Protein AF-A0A497PD87-F1 (afdb_monomer)

Secondary structure (DSSP, 8-state):
-TTS-HHHHHHHHHHHHHHHHHHT-TTS-HHHHHHHHHHHHHHHHHHHH---HHHHHHHHHHHHHHHHHHIIIIIHHHHHHHHHHH--S-TTPPPGGG-SGGGG-

Foldseek 3Di:
DVPQDPVNCVVVVVCVVVLVCQLPDPPDDNVVSVVVSLVVVLVVVCVVPPDDPVSVVVSVVVVVVVVVCCCVPPVVVVVVVVCVVPNDPDPDPDPPVCPDPVNVD

pLDDT: mean 90.08, std 13.7, range [47.94, 98.56]

Sequence (105 aa):
MPYLVADERVDIESIIPDLSAAILTPGTTLPGNLNFAVSSLVNEIVEDRGESYALYNTILGALECSKLEIYRRMVAPYEDEKQKQNGDVFKSALPPSQTTLKDFN

Structure (mmCIF, N/CA/C/O backbone):
data_AF-A0A497PD87-F1
#
_entry.id   AF-A0A497PD87-F1
#
loop_
_atom_site.group_PDB
_atom_site.id
_atom_site.type_symbol
_atom_site.label_atom_id
_atom_site.label_alt_id
_atom_site.label_comp_id
_atom_site.label_asym_id
_atom_site.label_entity_id
_atom_site.label_seq_id
_atom_site.pdbx_PDB_ins_code
_atom_site.Cartn_x
_atom_site.Cartn_y
_atom_site.Cartn_z
_atom_site.occupancy
_atom_site.B_iso_or_equiv
_atom_site.auth_seq_id
_atom_site.auth_comp_id
_atom_site.auth_asym_id
_atom_site.auth_atom_id
_atom_site.pdbx_PDB_model_num
ATOM 1 N N . MET A 1 1 ? -7.579 -0.568 -7.726 1.00 82.62 1 MET A N 1
ATOM 2 C CA . MET A 1 1 ? -7.984 0.843 -7.945 1.00 82.62 1 MET A CA 1
ATOM 3 C C . MET A 1 1 ? -9.140 0.883 -8.935 1.00 82.62 1 MET A C 1
ATOM 5 O O . MET A 1 1 ? -9.104 0.096 -9.871 1.00 82.62 1 MET A O 1
ATOM 9 N N . PRO A 1 2 ? -10.163 1.737 -8.752 1.00 82.88 2 PRO A N 1
ATOM 10 C CA . PRO A 1 2 ? -11.402 1.680 -9.544 1.00 82.88 2 PRO A CA 1
ATOM 11 C C . PRO A 1 2 ? -11.223 1.990 -11.038 1.00 82.88 2 PRO A C 1
ATOM 13 O O . PRO A 1 2 ? -12.095 1.653 -11.825 1.00 82.88 2 PRO A O 1
ATOM 16 N N . TYR A 1 3 ? -10.117 2.631 -11.419 1.00 86.62 3 TYR A N 1
ATOM 17 C CA . TYR A 1 3 ? -9.815 3.012 -12.799 1.00 86.62 3 TYR A CA 1
ATOM 18 C C . TYR A 1 3 ? -9.032 1.952 -13.591 1.00 86.62 3 TYR A C 1
ATOM 20 O O . TYR A 1 3 ? -8.862 2.124 -14.789 1.00 86.62 3 TYR A O 1
ATOM 28 N N . LEU A 1 4 ? -8.538 0.891 -12.943 1.00 89.81 4 LEU A N 1
ATOM 29 C CA . LEU A 1 4 ? -7.788 -0.184 -13.602 1.00 89.81 4 LEU A CA 1
ATOM 30 C C . LEU A 1 4 ? -8.786 -1.202 -14.175 1.00 89.81 4 LEU A C 1
ATOM 32 O O . LEU A 1 4 ? -9.599 -1.743 -13.408 1.00 89.81 4 LEU A O 1
ATOM 36 N N . VAL A 1 5 ? -8.767 -1.447 -15.490 1.00 93.06 5 VAL A N 1
ATOM 37 C CA . VAL A 1 5 ? -9.740 -2.367 -16.113 1.00 93.06 5 VAL A CA 1
ATOM 38 C C . VAL A 1 5 ? -9.443 -3.822 -15.735 1.00 93.06 5 VAL A C 1
ATOM 40 O O . VAL A 1 5 ? -8.370 -4.132 -15.226 1.00 93.06 5 VAL A O 1
ATOM 43 N N . ALA A 1 6 ? -10.417 -4.722 -15.910 1.00 88.88 6 ALA A N 1
ATOM 44 C CA . ALA A 1 6 ? -10.304 -6.110 -15.444 1.00 88.88 6 ALA A CA 1
ATOM 45 C C . ALA A 1 6 ? -9.097 -6.846 -16.054 1.00 88.88 6 ALA A C 1
ATOM 47 O O . ALA A 1 6 ? -8.333 -7.479 -15.330 1.00 88.88 6 ALA A O 1
ATOM 48 N N . ASP A 1 7 ? -8.877 -6.683 -17.357 1.00 92.88 7 ASP A N 1
ATOM 49 C CA . ASP A 1 7 ? -7.785 -7.351 -18.071 1.00 92.88 7 ASP A CA 1
ATOM 50 C C . ASP A 1 7 ? -6.399 -6.864 -17.615 1.00 92.88 7 ASP A C 1
ATOM 52 O O . A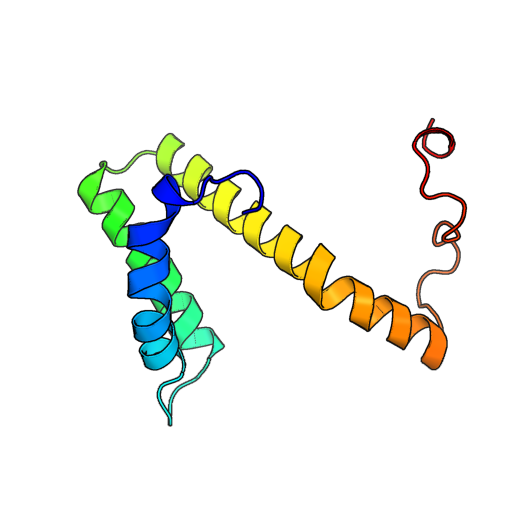SP A 1 7 ? -5.443 -7.627 -17.620 1.00 92.88 7 ASP A O 1
ATOM 56 N N . GLU A 1 8 ? -6.283 -5.618 -17.147 1.00 90.81 8 GLU A N 1
ATOM 57 C CA . GLU A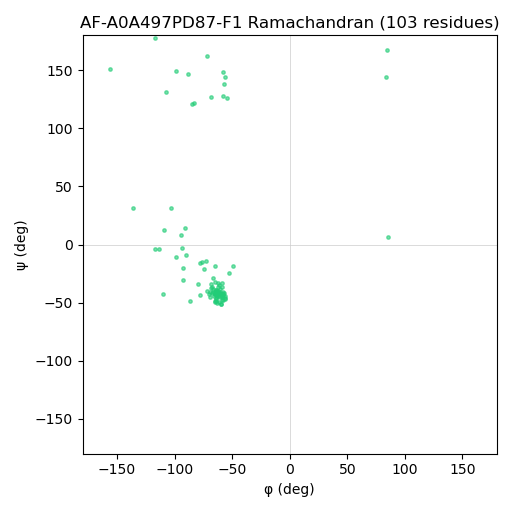 1 8 ? -5.017 -5.050 -16.655 1.00 90.81 8 GLU A CA 1
ATOM 58 C C . GLU A 1 8 ? -4.629 -5.557 -15.261 1.00 90.81 8 GLU A C 1
ATOM 60 O O . GLU A 1 8 ? -3.496 -5.357 -14.822 1.00 90.81 8 GLU A O 1
ATOM 65 N N . ARG A 1 9 ? -5.567 -6.174 -14.535 1.00 93.06 9 ARG A N 1
ATOM 66 C CA . ARG A 1 9 ? -5.343 -6.634 -13.159 1.00 93.06 9 ARG A CA 1
ATOM 67 C C . ARG A 1 9 ? -5.447 -8.138 -12.979 1.00 93.06 9 ARG A C 1
ATOM 69 O O . ARG A 1 9 ? -5.162 -8.588 -11.880 1.00 93.06 9 ARG A O 1
ATOM 76 N N . VAL A 1 10 ? -5.801 -8.898 -14.016 1.00 94.81 10 VAL A N 1
ATOM 77 C CA . VAL A 1 10 ? -6.020 -10.352 -13.929 1.00 94.81 10 VAL A CA 1
ATOM 78 C C . VAL A 1 10 ? -4.807 -11.099 -13.370 1.00 94.81 10 VAL A C 1
ATOM 80 O O . VAL A 1 10 ? -4.945 -11.883 -12.432 1.00 94.81 10 VAL A O 1
ATOM 83 N N . ASP A 1 11 ? -3.610 -10.789 -13.870 1.00 94.00 11 ASP A N 1
ATOM 84 C CA . ASP A 1 11 ? -2.380 -11.449 -13.429 1.00 94.00 11 ASP A CA 1
ATOM 85 C C . ASP A 1 11 ? -2.058 -11.089 -11.975 1.00 94.00 11 ASP A C 1
ATOM 87 O O . ASP A 1 11 ? -1.741 -11.961 -11.166 1.00 94.00 11 ASP A O 1
ATOM 91 N N . ILE A 1 12 ? -2.230 -9.815 -11.607 1.00 94.31 12 ILE A N 1
ATOM 92 C CA . ILE A 1 12 ? -2.031 -9.340 -10.233 1.00 94.31 12 ILE A CA 1
ATOM 93 C C . ILE A 1 12 ? -3.055 -9.995 -9.298 1.00 94.31 12 ILE A C 1
ATOM 95 O O . ILE A 1 12 ? -2.687 -10.535 -8.262 1.00 94.31 12 ILE A O 1
ATOM 99 N N . GLU A 1 13 ? -4.339 -9.993 -9.652 1.00 95.31 13 GLU A N 1
ATOM 100 C CA . GLU A 1 13 ? -5.410 -10.592 -8.848 1.00 95.31 13 GLU A CA 1
ATOM 101 C C . GLU A 1 13 ? -5.180 -12.085 -8.606 1.00 95.31 13 GLU A C 1
ATOM 103 O O . GLU A 1 13 ? -5.502 -12.573 -7.522 1.00 95.31 13 GLU A O 1
ATOM 108 N N . SER A 1 14 ? -4.575 -12.790 -9.566 1.00 96.94 14 SER A N 1
ATOM 109 C CA . SER A 1 14 ? -4.279 -14.215 -9.431 1.00 96.94 14 SER A CA 1
ATOM 110 C C . SER A 1 14 ? -3.257 -14.527 -8.328 1.00 96.94 14 SER A C 1
ATOM 112 O O . SER A 1 14 ? -3.388 -15.553 -7.665 1.00 96.94 14 SER A O 1
ATOM 114 N N . ILE A 1 15 ? -2.292 -13.632 -8.073 1.00 96.62 15 ILE A N 1
ATOM 115 C CA . ILE A 1 15 ? -1.209 -13.848 -7.093 1.00 96.62 15 ILE A CA 1
ATOM 116 C C . ILE A 1 15 ? -1.532 -13.315 -5.689 1.00 96.62 15 ILE A C 1
ATOM 118 O O . ILE A 1 15 ? -0.911 -13.726 -4.706 1.00 96.62 15 ILE A O 1
ATOM 122 N N . ILE A 1 16 ? -2.492 -12.388 -5.565 1.00 97.31 16 ILE A N 1
ATOM 123 C CA . ILE A 1 16 ? -2.830 -11.749 -4.282 1.00 97.31 16 ILE A CA 1
ATOM 124 C C . ILE A 1 16 ? -3.230 -12.757 -3.188 1.00 97.31 16 ILE A C 1
ATOM 126 O O . ILE A 1 16 ? -2.779 -12.566 -2.054 1.00 97.31 16 ILE A O 1
ATOM 130 N N . PRO A 1 17 ? -4.030 -13.812 -3.453 1.00 97.94 17 PRO A N 1
ATOM 131 C CA . PRO A 1 17 ? -4.386 -14.790 -2.425 1.00 97.94 17 PRO A CA 1
ATOM 132 C C . PRO A 1 17 ? -3.167 -15.483 -1.806 1.00 97.94 17 PRO A C 1
ATOM 134 O O . PRO A 1 17 ? -3.078 -15.582 -0.581 1.00 97.94 17 PRO A O 1
ATOM 137 N N . ASP A 1 18 ? -2.202 -15.883 -2.634 1.00 97.75 18 ASP A N 1
ATOM 138 C CA . ASP A 1 18 ? -0.994 -16.580 -2.184 1.00 97.75 18 ASP A CA 1
ATOM 139 C C . ASP A 1 18 ? -0.074 -15.644 -1.391 1.00 97.75 18 ASP A C 1
ATOM 141 O O . ASP A 1 18 ? 0.408 -15.997 -0.310 1.00 97.75 18 ASP A O 1
ATOM 145 N N . LEU A 1 19 ? 0.103 -14.405 -1.868 1.00 97.44 19 LEU A N 1
ATOM 146 C CA . LEU A 1 19 ? 0.858 -13.383 -1.142 1.00 97.44 19 LEU A CA 1
ATOM 147 C C . LEU A 1 19 ? 0.206 -13.058 0.212 1.00 97.44 19 LEU A C 1
ATOM 149 O O . LEU A 1 19 ? 0.895 -12.932 1.225 1.00 97.44 19 LEU A O 1
ATOM 153 N N . SER A 1 20 ? -1.125 -12.951 0.252 1.00 97.56 20 SER A N 1
ATOM 154 C CA . SER A 1 20 ? -1.868 -12.698 1.488 1.00 97.56 20 SER A CA 1
ATOM 155 C C . SER A 1 20 ? -1.705 -13.842 2.488 1.00 97.56 20 SER A C 1
ATOM 157 O O . SER A 1 20 ? -1.458 -13.579 3.667 1.00 97.56 20 SER A O 1
ATOM 159 N N . ALA A 1 21 ? -1.770 -15.094 2.029 1.00 97.25 21 ALA A N 1
ATOM 160 C CA . ALA A 1 21 ? -1.530 -16.260 2.872 1.00 97.25 21 ALA A CA 1
ATOM 161 C C . ALA A 1 21 ? -0.115 -16.242 3.475 1.00 97.25 21 ALA A C 1
ATOM 163 O O . ALA A 1 21 ? 0.038 -16.468 4.677 1.00 97.25 21 ALA A O 1
ATOM 164 N N . ALA A 1 22 ? 0.904 -15.889 2.682 1.00 96.62 22 ALA A N 1
ATOM 165 C CA . ALA A 1 22 ? 2.278 -15.754 3.165 1.00 96.62 22 ALA A CA 1
ATOM 166 C C . ALA A 1 22 ? 2.420 -14.637 4.218 1.00 96.62 22 ALA A C 1
ATOM 168 O O . ALA A 1 22 ? 3.019 -14.855 5.275 1.00 96.62 22 ALA A O 1
ATOM 169 N N . ILE A 1 23 ? 1.814 -13.467 3.981 1.00 97.75 23 ILE A N 1
ATOM 170 C CA . ILE A 1 23 ? 1.822 -12.339 4.930 1.00 97.75 23 ILE A CA 1
ATOM 171 C C . ILE A 1 23 ? 1.146 -12.715 6.257 1.00 97.75 23 ILE A C 1
ATOM 173 O O . ILE A 1 23 ? 1.589 -12.268 7.315 1.00 97.75 23 ILE A O 1
ATOM 177 N N . LEU A 1 24 ? 0.101 -13.543 6.218 1.00 97.25 24 LEU A N 1
ATOM 178 C CA . LEU A 1 24 ? -0.693 -13.950 7.382 1.00 97.25 24 LEU A CA 1
ATOM 179 C C . LEU A 1 24 ? -0.187 -15.234 8.064 1.00 97.25 24 LEU A C 1
ATOM 181 O O . LEU A 1 24 ? -0.896 -15.806 8.895 1.00 97.25 24 LEU A O 1
ATOM 185 N N . THR A 1 25 ? 1.032 -15.683 7.747 1.00 94.75 25 THR A N 1
ATOM 186 C CA . THR A 1 25 ? 1.617 -16.906 8.318 1.00 94.75 25 THR A CA 1
ATOM 187 C C . THR A 1 25 ? 1.605 -16.876 9.859 1.00 94.75 25 THR A C 1
ATOM 189 O O . THR A 1 25 ? 2.147 -15.939 10.458 1.00 94.75 25 THR A O 1
ATOM 192 N N . PRO A 1 26 ? 1.040 -17.893 10.541 1.00 94.31 26 PRO A N 1
ATOM 193 C CA . PRO A 1 26 ? 1.012 -17.950 12.002 1.00 94.31 26 PRO A CA 1
ATOM 194 C C . PRO A 1 26 ? 2.406 -17.870 12.639 1.00 94.31 26 PRO A C 1
ATOM 196 O O . PRO A 1 26 ? 3.371 -18.427 12.124 1.00 94.31 26 PRO A O 1
ATOM 199 N N . GLY A 1 27 ? 2.509 -17.202 13.793 1.00 92.69 27 GLY A N 1
ATOM 200 C CA . GLY A 1 27 ? 3.781 -17.035 14.513 1.00 92.69 27 GLY A CA 1
ATOM 201 C C . GLY A 1 27 ? 4.634 -15.850 14.047 1.00 92.69 27 GLY A C 1
ATOM 202 O O . GLY A 1 27 ? 5.752 -15.680 14.525 1.00 92.69 27 GLY A O 1
ATOM 203 N N . THR A 1 28 ? 4.106 -15.011 13.156 1.00 92.62 28 THR A N 1
ATOM 204 C CA . THR A 1 28 ? 4.755 -13.784 12.670 1.00 92.62 28 THR A CA 1
ATOM 205 C C . THR A 1 28 ? 3.953 -12.534 13.056 1.00 92.62 28 THR A C 1
ATOM 207 O O . THR A 1 28 ? 2.887 -12.634 13.669 1.00 92.62 28 THR A O 1
ATOM 210 N N . THR A 1 29 ? 4.457 -11.339 12.721 1.00 95.06 29 THR A N 1
ATOM 211 C CA . THR A 1 29 ? 3.721 -10.083 12.938 1.00 95.06 29 THR A CA 1
ATOM 212 C C . THR A 1 29 ? 3.229 -9.511 11.615 1.00 95.06 29 THR A C 1
ATOM 214 O O . THR A 1 29 ? 4.004 -9.346 10.673 1.00 95.06 29 THR A O 1
ATOM 217 N N . LEU A 1 30 ? 1.944 -9.150 11.562 1.00 95.38 30 LEU A N 1
ATOM 218 C CA . LEU A 1 30 ? 1.344 -8.542 10.375 1.00 95.38 30 LEU A CA 1
ATOM 219 C C . LEU A 1 30 ? 2.086 -7.267 9.919 1.00 95.38 30 LEU A C 1
ATOM 221 O O . LEU A 1 30 ? 2.383 -7.177 8.730 1.00 95.38 30 LEU A O 1
ATOM 225 N N . PRO A 1 31 ? 2.453 -6.310 10.803 1.00 96.38 31 PRO A N 1
ATOM 226 C CA . PRO A 1 31 ? 3.177 -5.114 10.368 1.00 96.38 31 PRO A CA 1
ATOM 227 C C . PRO A 1 31 ? 4.539 -5.430 9.743 1.00 96.38 31 PRO A C 1
ATOM 229 O O . PRO A 1 31 ? 4.889 -4.848 8.720 1.00 96.38 31 PRO A O 1
ATOM 232 N N . GLY A 1 32 ? 5.294 -6.364 10.334 1.00 96.00 32 GLY A N 1
ATOM 233 C CA . GLY A 1 32 ? 6.606 -6.762 9.827 1.00 96.00 32 GLY A CA 1
ATOM 234 C C . GLY A 1 32 ? 6.511 -7.435 8.460 1.00 96.00 32 GLY A C 1
ATOM 235 O O . GLY A 1 32 ? 7.192 -7.020 7.525 1.00 96.00 32 GLY A O 1
ATOM 236 N N . ASN A 1 33 ? 5.618 -8.416 8.322 1.00 97.31 33 ASN A N 1
ATOM 237 C CA . ASN A 1 33 ? 5.448 -9.150 7.070 1.00 97.31 33 ASN A CA 1
ATOM 238 C C . ASN A 1 33 ? 4.901 -8.275 5.945 1.00 97.31 33 ASN A C 1
ATOM 240 O O . ASN A 1 33 ? 5.358 -8.386 4.812 1.00 97.31 33 ASN A O 1
ATOM 244 N N . LEU A 1 34 ? 3.938 -7.399 6.246 1.00 97.38 34 LEU A N 1
ATOM 245 C CA . LEU A 1 34 ? 3.396 -6.484 5.248 1.00 97.38 34 LEU A CA 1
ATOM 246 C C . LEU A 1 34 ? 4.470 -5.498 4.774 1.00 97.38 34 LEU A C 1
ATOM 248 O O . LEU A 1 34 ? 4.596 -5.270 3.574 1.00 97.38 34 LEU A O 1
ATOM 252 N N . ASN A 1 35 ? 5.272 -4.955 5.697 1.00 97.25 35 ASN A N 1
ATOM 253 C CA . ASN A 1 35 ? 6.375 -4.063 5.344 1.00 97.25 35 ASN A CA 1
ATOM 254 C C . ASN A 1 35 ? 7.425 -4.779 4.479 1.00 97.25 35 ASN A C 1
ATOM 256 O O . ASN A 1 35 ? 7.853 -4.243 3.457 1.00 97.25 35 ASN A O 1
ATOM 260 N N . PHE A 1 36 ? 7.789 -6.013 4.843 1.00 97.94 36 PHE A N 1
ATOM 261 C CA . PHE A 1 36 ? 8.684 -6.838 4.036 1.00 97.94 36 PHE A CA 1
ATOM 262 C C . PHE A 1 36 ? 8.110 -7.084 2.636 1.00 97.94 36 PHE A C 1
ATOM 264 O O . PHE A 1 36 ? 8.779 -6.781 1.658 1.00 97.94 36 PHE A O 1
ATOM 271 N N . ALA A 1 37 ? 6.857 -7.535 2.528 1.00 98.00 37 ALA A N 1
ATOM 272 C CA . ALA A 1 37 ? 6.220 -7.830 1.246 1.00 98.00 37 ALA A CA 1
ATOM 273 C C . ALA A 1 37 ? 6.173 -6.609 0.311 1.00 98.00 37 ALA A C 1
ATOM 275 O O . ALA A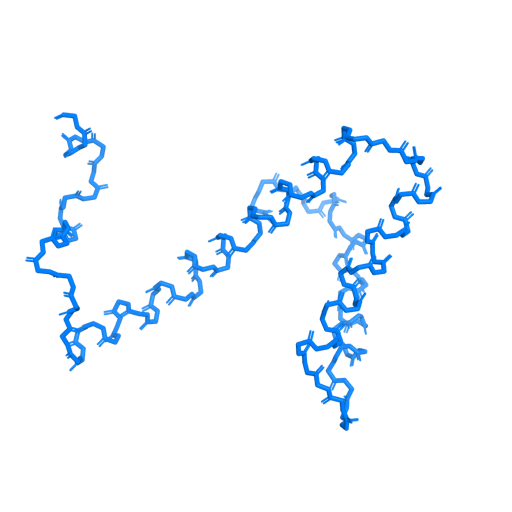 1 37 ? 6.511 -6.720 -0.866 1.00 98.00 37 ALA A O 1
ATOM 276 N N . VAL A 1 38 ? 5.800 -5.436 0.834 1.00 98.19 38 VAL A N 1
ATOM 277 C CA . VAL A 1 38 ? 5.792 -4.190 0.052 1.00 98.19 38 VAL A CA 1
ATOM 278 C C . VAL A 1 38 ? 7.213 -3.797 -0.357 1.00 98.19 38 VAL A C 1
ATOM 280 O O . VAL A 1 38 ? 7.432 -3.463 -1.518 1.00 98.19 38 VAL A O 1
ATOM 283 N N . SER A 1 39 ? 8.185 -3.876 0.556 1.00 98.38 39 SER A N 1
ATOM 284 C CA . SER A 1 39 ? 9.584 -3.533 0.257 1.00 98.38 39 SER A CA 1
ATOM 285 C C . SER A 1 39 ? 10.193 -4.467 -0.792 1.00 98.38 39 SER A C 1
ATOM 287 O O . SER A 1 39 ? 10.864 -3.998 -1.707 1.00 98.38 39 SER A O 1
ATOM 289 N N . SER A 1 40 ? 9.918 -5.771 -0.706 1.00 98.38 40 SER A N 1
ATOM 290 C CA . SER A 1 40 ? 10.352 -6.763 -1.692 1.00 98.38 40 SER A CA 1
ATOM 291 C C . SER A 1 40 ? 9.717 -6.524 -3.058 1.00 98.38 40 SER A C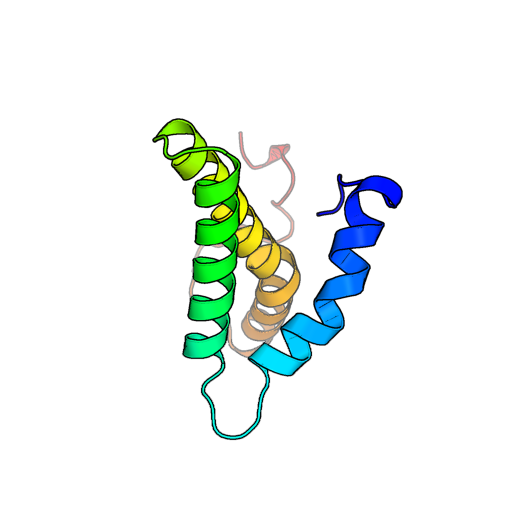 1
ATOM 293 O O . SER A 1 40 ? 10.428 -6.544 -4.053 1.00 98.38 40 SER A O 1
ATOM 295 N N . LEU A 1 41 ? 8.417 -6.212 -3.121 1.00 97.94 41 LEU A N 1
ATOM 296 C CA . LEU A 1 41 ? 7.761 -5.849 -4.381 1.00 97.94 41 LEU A CA 1
ATOM 297 C C . LEU A 1 41 ? 8.415 -4.617 -5.027 1.00 97.94 41 LEU A C 1
ATOM 299 O O . LEU A 1 41 ? 8.629 -4.592 -6.235 1.00 97.94 41 LEU A O 1
ATOM 303 N N . VAL A 1 42 ? 8.746 -3.598 -4.229 1.00 98.31 42 VAL A N 1
ATOM 304 C CA . VAL A 1 42 ? 9.467 -2.417 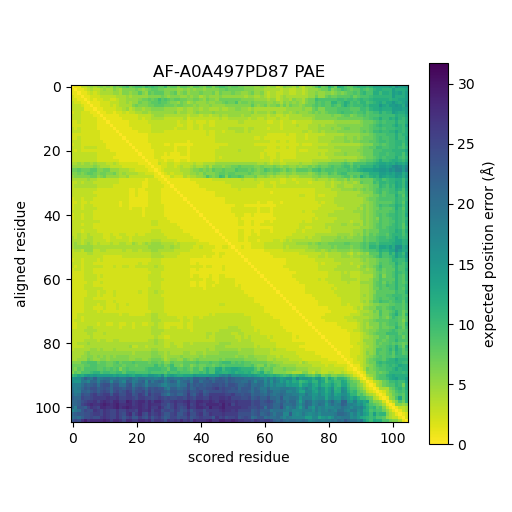-4.725 1.00 98.31 42 VAL A CA 1
ATOM 305 C C . VAL A 1 42 ? 10.857 -2.795 -5.235 1.00 98.31 42 VAL A C 1
ATOM 307 O O . VAL A 1 42 ? 11.242 -2.318 -6.299 1.00 98.31 42 VAL A O 1
ATOM 310 N N . ASN A 1 43 ? 11.583 -3.660 -4.519 1.00 98.44 43 ASN A N 1
ATOM 311 C CA . ASN A 1 43 ? 12.902 -4.129 -4.939 1.00 98.44 43 ASN A CA 1
ATOM 312 C C . ASN A 1 43 ? 12.848 -4.824 -6.308 1.00 98.44 43 ASN A C 1
ATOM 314 O O . ASN A 1 43 ? 13.601 -4.444 -7.195 1.00 98.44 43 ASN A O 1
ATOM 318 N N . GLU A 1 44 ? 11.901 -5.743 -6.517 1.00 98.25 44 GLU A N 1
ATOM 319 C CA . GLU A 1 44 ? 11.703 -6.421 -7.810 1.00 98.25 44 GLU A CA 1
ATOM 320 C C . GLU A 1 44 ? 11.429 -5.425 -8.950 1.00 98.25 44 GLU A C 1
ATOM 322 O O . GLU A 1 44 ? 12.007 -5.524 -10.030 1.00 98.25 44 GLU A O 1
ATOM 327 N N . ILE A 1 45 ? 10.587 -4.411 -8.710 1.00 98.25 45 ILE A N 1
ATOM 328 C CA . ILE A 1 45 ? 10.283 -3.374 -9.713 1.00 98.25 45 ILE A CA 1
ATOM 329 C C . ILE A 1 45 ? 11.534 -2.549 -10.058 1.00 98.25 45 ILE A C 1
ATOM 331 O O . ILE A 1 45 ? 11.721 -2.167 -11.215 1.00 98.25 45 ILE A O 1
ATOM 335 N N . VAL A 1 46 ? 12.367 -2.236 -9.062 1.00 98.38 46 VAL A N 1
ATOM 336 C CA . VAL A 1 46 ? 13.608 -1.469 -9.249 1.00 98.38 46 VAL A CA 1
ATOM 337 C C . VAL A 1 46 ? 14.669 -2.302 -9.966 1.00 98.38 46 VAL A C 1
ATOM 339 O O . VAL A 1 46 ? 15.339 -1.772 -10.852 1.00 98.38 46 VAL A O 1
ATOM 342 N N . GLU A 1 47 ? 14.798 -3.588 -9.636 1.00 98.38 47 GLU A N 1
ATOM 343 C CA . GLU A 1 47 ? 15.709 -4.511 -10.321 1.00 98.38 47 GLU A CA 1
ATOM 344 C C . GLU A 1 47 ? 15.327 -4.701 -11.798 1.00 98.38 47 GLU A C 1
ATOM 346 O O . GLU A 1 47 ? 16.207 -4.665 -12.658 1.00 98.38 47 GLU A O 1
ATOM 351 N N . ASP A 1 48 ? 14.030 -4.811 -12.109 1.00 98.25 48 ASP A N 1
ATOM 352 C CA . ASP A 1 48 ? 13.524 -4.942 -13.485 1.00 98.25 48 ASP A CA 1
ATOM 353 C C . ASP A 1 48 ? 13.699 -3.655 -14.315 1.00 98.25 48 ASP A C 1
ATOM 355 O O . ASP A 1 48 ? 14.133 -3.693 -15.469 1.00 98.25 48 ASP A O 1
ATOM 359 N N . ARG A 1 49 ? 13.375 -2.487 -13.740 1.00 97.56 49 ARG A N 1
ATOM 360 C CA . ARG A 1 49 ? 13.288 -1.216 -14.492 1.00 97.56 49 ARG A CA 1
ATOM 361 C C . ARG A 1 49 ? 14.523 -0.325 -14.392 1.00 97.56 49 ARG A C 1
ATOM 363 O O . ARG A 1 49 ? 14.627 0.647 -15.144 1.00 97.56 49 ARG A O 1
ATOM 370 N N . GLY A 1 50 ? 15.442 -0.643 -13.487 1.00 98.19 50 GLY A N 1
ATOM 371 C CA . GLY A 1 50 ? 16.610 0.166 -13.170 1.00 98.19 50 GLY A CA 1
ATOM 372 C C . GLY A 1 50 ? 16.313 1.287 -12.172 1.00 98.19 50 GLY A C 1
ATOM 373 O O . GLY A 1 50 ? 15.258 1.930 -12.179 1.00 98.19 50 GLY A O 1
ATOM 374 N N . GLU A 1 51 ? 17.290 1.552 -11.308 1.00 97.81 51 GLU A N 1
ATOM 375 C CA . GLU A 1 51 ? 17.168 2.553 -10.256 1.00 97.81 51 GLU A CA 1
ATOM 376 C C . GLU A 1 51 ? 17.118 3.982 -10.818 1.00 97.81 51 GLU A C 1
ATOM 378 O O . GLU A 1 51 ? 17.997 4.426 -11.560 1.00 97.81 51 GLU A O 1
ATOM 383 N N . SER A 1 52 ? 16.089 4.740 -10.427 1.00 98.50 52 SER A N 1
ATOM 384 C CA . SER A 1 52 ? 16.017 6.173 -10.700 1.00 98.50 52 SER A CA 1
ATOM 385 C C . SER A 1 52 ? 15.121 6.903 -9.703 1.00 98.50 52 SER A C 1
ATOM 387 O O . SER A 1 52 ? 14.129 6.370 -9.206 1.00 98.50 52 SER A O 1
ATOM 389 N N . TYR A 1 53 ? 15.420 8.180 -9.464 1.00 97.88 53 TYR A N 1
ATOM 390 C CA . TYR A 1 53 ? 14.591 9.042 -8.618 1.00 97.88 53 TYR A CA 1
ATOM 391 C C . TYR A 1 53 ? 13.146 9.166 -9.134 1.00 97.88 53 TYR A C 1
ATOM 393 O O . TYR A 1 53 ? 12.196 9.190 -8.354 1.00 97.88 53 TYR A O 1
ATOM 401 N N . ALA A 1 54 ? 12.966 9.192 -10.460 1.00 98.50 54 ALA A N 1
ATOM 402 C CA . ALA A 1 54 ? 11.647 9.243 -11.085 1.00 98.50 54 ALA A CA 1
ATOM 403 C C . ALA A 1 54 ? 10.817 7.978 -10.797 1.00 98.50 54 ALA A C 1
ATOM 405 O O . ALA A 1 54 ? 9.619 8.082 -10.513 1.00 98.50 54 ALA A O 1
ATOM 406 N N . LEU A 1 55 ? 11.450 6.799 -10.818 1.00 98.56 55 LEU A N 1
ATOM 407 C CA . LEU A 1 55 ? 10.800 5.540 -10.458 1.00 98.56 55 LEU A CA 1
ATOM 408 C C . LEU A 1 55 ? 10.385 5.541 -8.983 1.00 98.56 55 LEU A C 1
ATOM 410 O O . LEU A 1 55 ? 9.227 5.257 -8.682 1.00 98.56 55 LEU A O 1
ATOM 414 N N . TYR A 1 56 ? 11.278 5.953 -8.078 1.00 98.50 56 TYR A N 1
ATOM 415 C CA . TYR A 1 56 ? 10.950 6.053 -6.653 1.00 98.50 56 TYR A CA 1
ATOM 416 C C . TYR A 1 56 ? 9.780 6.999 -6.383 1.00 98.50 56 TYR A C 1
ATOM 418 O O . TYR A 1 56 ? 8.855 6.625 -5.668 1.00 98.50 56 TYR A O 1
ATOM 426 N N . ASN A 1 57 ? 9.756 8.182 -7.001 1.00 98.50 57 ASN A N 1
ATOM 427 C CA . ASN A 1 57 ? 8.629 9.108 -6.859 1.00 98.50 57 ASN A CA 1
ATOM 428 C C . ASN A 1 57 ? 7.310 8.506 -7.360 1.00 98.50 57 ASN A C 1
ATOM 430 O O . ASN A 1 57 ? 6.266 8.713 -6.743 1.00 98.50 57 ASN A O 1
ATOM 434 N N . THR A 1 58 ? 7.358 7.740 -8.451 1.00 98.44 58 THR A N 1
ATOM 435 C CA . THR A 1 58 ? 6.179 7.055 -9.000 1.00 98.44 58 THR A CA 1
ATOM 436 C C . THR A 1 58 ? 5.649 6.004 -8.025 1.00 98.44 58 THR A C 1
ATOM 438 O O . THR A 1 58 ? 4.458 5.994 -7.710 1.00 98.44 58 THR A O 1
ATOM 441 N N . ILE A 1 59 ? 6.534 5.152 -7.502 1.00 98.38 59 ILE A N 1
ATOM 442 C CA . ILE A 1 59 ? 6.188 4.090 -6.549 1.00 98.38 59 ILE A CA 1
ATOM 443 C C . ILE A 1 59 ? 5.648 4.692 -5.248 1.00 98.38 59 ILE A C 1
ATOM 445 O O . ILE A 1 59 ? 4.565 4.317 -4.800 1.00 98.38 59 ILE A O 1
ATOM 449 N N . LEU A 1 60 ? 6.360 5.660 -4.665 1.00 98.44 60 LEU A N 1
ATOM 450 C CA . LEU A 1 60 ? 5.946 6.321 -3.426 1.00 98.44 60 LEU A CA 1
ATOM 451 C C . LEU A 1 60 ? 4.595 7.026 -3.584 1.00 98.44 60 LEU A C 1
ATOM 453 O O . LEU A 1 60 ? 3.744 6.906 -2.705 1.00 98.44 60 LEU A O 1
ATOM 457 N N . GLY A 1 61 ? 4.362 7.694 -4.718 1.00 98.12 61 GLY A N 1
ATOM 458 C CA . GLY A 1 61 ? 3.068 8.304 -5.025 1.00 98.12 61 GLY A CA 1
ATOM 459 C C . GLY A 1 61 ? 1.934 7.276 -5.073 1.00 98.12 61 GLY A C 1
ATOM 460 O O . GLY A 1 61 ? 0.890 7.480 -4.455 1.00 98.12 61 GLY A O 1
ATOM 461 N N . ALA A 1 62 ? 2.147 6.136 -5.737 1.00 97.44 62 ALA A N 1
ATOM 462 C CA . ALA A 1 62 ? 1.149 5.069 -5.818 1.00 97.44 62 ALA A CA 1
ATOM 463 C C . ALA A 1 62 ? 0.841 4.432 -4.448 1.00 97.44 62 ALA A C 1
ATOM 465 O O . ALA A 1 62 ? -0.327 4.171 -4.133 1.00 97.44 62 ALA A O 1
ATOM 466 N N . LEU A 1 63 ? 1.865 4.212 -3.616 1.00 97.75 63 LEU A N 1
ATOM 467 C CA . LEU A 1 63 ? 1.703 3.687 -2.256 1.00 97.75 63 LEU A CA 1
ATOM 468 C C . LEU A 1 63 ? 0.941 4.671 -1.358 1.00 97.75 63 LEU A C 1
ATOM 470 O O . LEU A 1 63 ? 0.021 4.263 -0.645 1.00 97.75 63 LEU A O 1
ATOM 474 N N . GLU A 1 64 ? 1.256 5.966 -1.437 1.00 98.12 64 GLU A N 1
ATOM 475 C CA . GLU A 1 64 ? 0.560 7.003 -0.670 1.00 98.12 64 GLU A CA 1
ATOM 476 C C . GLU A 1 64 ? -0.916 7.106 -1.074 1.00 98.12 64 GLU A C 1
ATOM 478 O O . GLU A 1 64 ? -1.799 7.086 -0.214 1.00 98.12 64 GLU A O 1
ATOM 483 N N . CYS A 1 65 ? -1.211 7.121 -2.378 1.00 96.88 65 CYS A N 1
ATOM 484 C CA . CYS A 1 65 ? -2.590 7.087 -2.865 1.00 96.88 65 CYS A CA 1
ATOM 485 C C . CYS A 1 65 ? -3.342 5.843 -2.371 1.00 96.88 65 CYS A C 1
ATOM 487 O O . CYS A 1 65 ? -4.502 5.944 -1.969 1.00 96.88 65 CYS A O 1
ATOM 489 N N . SER A 1 66 ? -2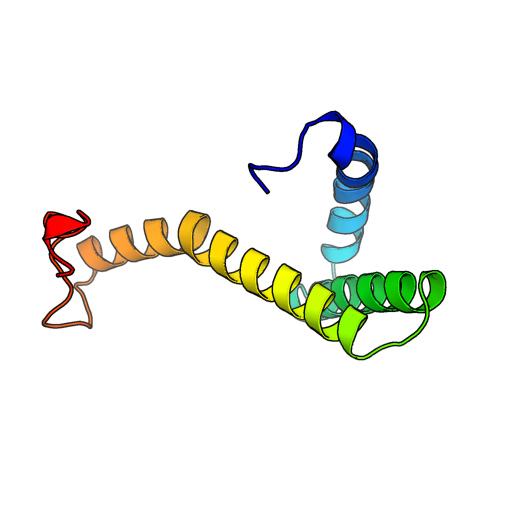.686 4.679 -2.356 1.00 96.62 66 SER A N 1
ATOM 490 C CA . SER A 1 66 ? -3.285 3.432 -1.866 1.00 96.62 66 SER A CA 1
ATOM 491 C C . SER A 1 66 ? -3.620 3.511 -0.373 1.00 96.62 66 SER A C 1
ATOM 493 O O . SER A 1 66 ? -4.728 3.147 0.026 1.00 96.62 66 SER A O 1
ATOM 495 N N . LYS A 1 67 ? -2.715 4.060 0.450 1.00 96.94 67 LYS A N 1
ATOM 496 C CA . LYS A 1 67 ? -2.953 4.319 1.882 1.00 96.94 67 LYS A CA 1
ATOM 497 C C . LYS A 1 67 ? -4.166 5.227 2.096 1.00 96.94 67 LYS A C 1
ATOM 499 O O . LYS A 1 67 ? -5.031 4.916 2.916 1.00 96.94 67 LYS A O 1
ATOM 504 N N . LEU A 1 68 ? -4.242 6.332 1.351 1.00 97.62 68 LEU A N 1
ATOM 505 C CA . LEU A 1 68 ? -5.343 7.293 1.453 1.00 97.62 68 LEU A CA 1
ATOM 506 C C . LEU A 1 68 ? -6.687 6.676 1.045 1.00 97.62 68 LEU A C 1
ATOM 508 O O . LEU A 1 68 ? -7.692 6.916 1.710 1.00 97.62 68 LEU A O 1
ATOM 512 N N . GLU A 1 69 ? -6.720 5.839 0.006 1.00 97.31 69 GLU A N 1
ATOM 5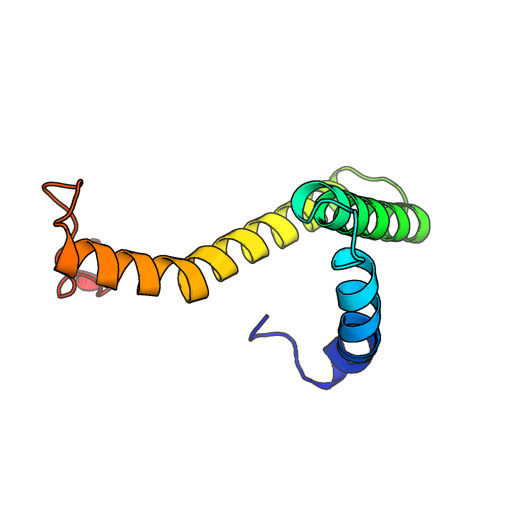13 C CA . GLU A 1 69 ? -7.947 5.146 -0.402 1.00 97.31 69 GLU A CA 1
ATOM 514 C C . GLU A 1 69 ? -8.416 4.115 0.634 1.00 97.31 69 GLU A C 1
ATOM 516 O O . GLU A 1 69 ? -9.623 4.003 0.861 1.00 97.31 69 GLU A O 1
ATOM 521 N N . ILE A 1 70 ? -7.493 3.410 1.304 1.00 97.00 70 ILE A N 1
ATOM 522 C CA . ILE A 1 70 ? -7.830 2.527 2.435 1.00 97.00 70 ILE A CA 1
ATOM 523 C C . ILE A 1 70 ? -8.460 3.348 3.558 1.00 97.00 70 ILE A C 1
ATOM 525 O O . ILE A 1 70 ? -9.539 3.002 4.038 1.00 97.00 70 ILE A O 1
ATOM 529 N N . TYR A 1 71 ? -7.828 4.457 3.948 1.00 96.88 71 TYR A N 1
ATOM 530 C CA . TYR A 1 71 ? -8.355 5.305 5.012 1.00 96.88 71 TYR A CA 1
ATOM 531 C C . TYR A 1 71 ? -9.747 5.844 4.656 1.00 96.88 71 TYR A C 1
ATOM 533 O O . TYR A 1 71 ? -10.703 5.634 5.396 1.00 96.88 71 TYR A O 1
ATOM 541 N N . ARG A 1 72 ? -9.900 6.438 3.468 1.00 96.12 72 ARG A N 1
ATOM 542 C CA . ARG A 1 72 ? -11.155 7.048 3.013 1.00 96.12 72 ARG A CA 1
ATOM 543 C C . ARG A 1 72 ? -12.308 6.050 2.881 1.00 96.12 72 ARG A C 1
ATOM 545 O O . ARG A 1 72 ? -13.446 6.407 3.167 1.00 96.12 72 ARG A O 1
ATOM 552 N N . ARG A 1 73 ? -12.055 4.833 2.385 1.00 95.31 73 ARG A N 1
ATOM 553 C CA . ARG A 1 73 ? -13.126 3.854 2.110 1.00 95.31 73 ARG A CA 1
ATOM 554 C C . ARG A 1 73 ? -13.401 2.898 3.260 1.00 95.31 73 ARG A C 1
ATOM 556 O O . ARG A 1 73 ? -14.528 2.431 3.372 1.00 95.31 73 ARG A O 1
ATOM 563 N N . MET A 1 74 ? -12.386 2.570 4.057 1.00 95.50 74 MET A N 1
ATOM 564 C CA . MET A 1 74 ? -12.477 1.508 5.063 1.00 95.50 74 MET A CA 1
ATOM 565 C C . MET A 1 74 ? -12.478 2.069 6.483 1.00 95.50 74 MET A C 1
ATOM 567 O O . MET A 1 74 ? -13.258 1.611 7.313 1.00 95.50 74 MET A O 1
ATOM 571 N N . VAL A 1 75 ? -11.618 3.053 6.765 1.00 96.44 75 VAL A N 1
ATOM 572 C CA . VAL A 1 75 ? -11.437 3.591 8.124 1.00 96.44 75 VAL A CA 1
ATOM 573 C C . VAL A 1 75 ? -12.439 4.704 8.415 1.00 96.44 75 VAL A C 1
ATOM 575 O O . VAL A 1 75 ? -13.127 4.638 9.429 1.00 96.44 75 VAL A O 1
ATOM 578 N N . ALA A 1 76 ? -12.587 5.672 7.509 1.00 95.19 76 ALA A N 1
ATOM 579 C CA . ALA A 1 76 ? -13.447 6.833 7.719 1.00 95.19 76 ALA A CA 1
ATOM 580 C C . ALA A 1 76 ? -14.910 6.461 8.046 1.00 95.19 76 ALA A C 1
ATOM 582 O O . ALA A 1 76 ? -15.417 6.971 9.039 1.00 95.19 76 ALA A O 1
ATOM 583 N N . PRO A 1 77 ? -15.574 5.500 7.361 1.00 93.88 77 PRO A N 1
ATOM 584 C CA . PRO A 1 77 ? -16.938 5.111 7.739 1.00 93.88 77 PRO A CA 1
ATOM 585 C C . PRO A 1 77 ? -17.041 4.522 9.152 1.00 93.88 77 PRO A C 1
ATOM 587 O O . PRO A 1 77 ? -18.046 4.701 9.835 1.00 93.88 77 PRO A O 1
ATOM 590 N N . TYR A 1 78 ? -16.008 3.806 9.606 1.00 95.62 78 TYR A N 1
ATOM 591 C CA . TYR A 1 78 ? -15.954 3.301 10.976 1.00 95.62 78 TYR A CA 1
ATOM 592 C C . TYR A 1 78 ? -15.772 4.445 11.986 1.00 95.62 78 TYR A C 1
ATOM 594 O O . TYR A 1 78 ? -16.414 4.442 13.039 1.00 95.62 78 TYR A O 1
ATOM 602 N N . GLU A 1 79 ? -14.927 5.427 11.671 1.00 94.44 79 GLU A N 1
ATOM 603 C CA . GLU A 1 79 ? -14.713 6.607 12.512 1.00 94.44 79 GLU A CA 1
ATOM 604 C C . GLU A 1 79 ? -15.959 7.496 12.587 1.00 94.44 79 GLU A C 1
ATOM 606 O O . GLU A 1 79 ? -16.305 7.921 13.686 1.00 94.44 79 GLU A O 1
ATOM 611 N N . ASP A 1 80 ? -16.700 7.667 11.488 1.00 91.94 80 ASP A N 1
ATOM 612 C CA . ASP A 1 80 ? -17.986 8.378 11.463 1.00 91.94 80 ASP A CA 1
ATOM 613 C C . ASP A 1 80 ? -19.000 7.737 12.431 1.00 91.94 80 ASP A C 1
ATOM 615 O O . ASP A 1 80 ? -19.709 8.419 13.176 1.00 91.94 80 ASP A O 1
ATOM 619 N N . GLU A 1 81 ? -19.066 6.402 12.472 1.00 92.81 81 GLU A N 1
ATOM 620 C CA . GLU A 1 81 ? -19.920 5.691 13.430 1.00 92.81 81 GLU A CA 1
ATOM 621 C C . GLU A 1 81 ? -19.420 5.839 14.872 1.00 92.81 81 GLU A C 1
ATOM 623 O O . GLU A 1 81 ? -20.221 5.988 15.802 1.00 92.81 81 GLU A O 1
ATOM 628 N N . LYS A 1 82 ? -18.100 5.846 15.086 1.00 93.69 82 LYS A N 1
ATOM 629 C CA . LYS A 1 82 ? -17.522 6.091 16.414 1.00 93.69 82 LYS A CA 1
ATOM 630 C C . LYS A 1 82 ? -17.726 7.520 16.893 1.00 93.69 82 LYS A C 1
ATOM 632 O O . LYS A 1 82 ? -17.975 7.704 18.083 1.00 93.69 82 LYS A O 1
ATOM 637 N N . GLN A 1 83 ? -17.719 8.493 15.995 1.00 92.25 83 GLN A N 1
ATOM 638 C CA . GLN A 1 83 ? -18.032 9.886 16.282 1.00 92.25 83 GLN A CA 1
ATOM 639 C C . GLN A 1 83 ? -19.484 10.037 16.757 1.00 92.25 83 GLN A C 1
ATOM 641 O O . GLN A 1 83 ? -19.740 10.706 17.756 1.00 92.25 83 GLN A O 1
ATOM 646 N N . LYS A 1 84 ? -20.443 9.351 16.116 1.00 88.25 84 LYS A N 1
ATOM 647 C CA . LYS A 1 84 ? -21.848 9.329 16.573 1.00 88.25 84 LYS A CA 1
ATOM 648 C C . LYS A 1 84 ? -22.003 8.705 17.963 1.00 88.25 84 LYS A C 1
ATOM 650 O O . LYS A 1 84 ? -22.844 9.150 18.738 1.00 88.25 84 LYS A O 1
ATOM 655 N N . GLN A 1 85 ? -21.213 7.672 18.269 1.00 93.44 85 GLN A N 1
ATOM 656 C CA . GLN A 1 85 ? -21.279 6.941 19.543 1.00 93.44 85 GLN A CA 1
ATOM 657 C C . GLN A 1 85 ? -20.602 7.688 20.698 1.00 93.44 85 GLN A C 1
ATOM 659 O O . GLN A 1 85 ? -21.137 7.723 21.803 1.00 93.44 85 GLN A O 1
ATOM 664 N N . ASN A 1 86 ? -19.426 8.265 20.449 1.00 96.06 86 ASN A N 1
ATOM 665 C CA . A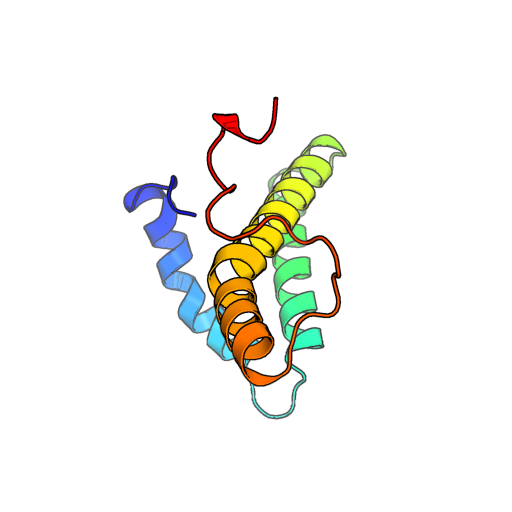SN A 1 86 ? -18.528 8.761 21.495 1.00 96.06 86 ASN A CA 1
ATOM 666 C C . ASN A 1 86 ? -18.367 10.290 21.484 1.00 96.06 86 ASN A C 1
ATOM 668 O O . ASN A 1 86 ? -17.706 10.837 22.367 1.00 96.06 86 ASN A O 1
ATOM 672 N N . GLY A 1 87 ? -18.968 10.974 20.509 1.00 87.44 87 GLY A N 1
ATOM 673 C CA . GLY A 1 87 ? -18.724 12.383 20.227 1.00 87.44 87 GLY A CA 1
ATOM 674 C C . GLY A 1 87 ? -17.498 12.601 19.337 1.00 87.44 87 GLY A C 1
ATOM 675 O O . GLY A 1 87 ? -16.694 11.698 19.108 1.00 87.44 87 GLY A O 1
ATOM 676 N N . ASP A 1 88 ? -17.372 13.824 18.827 1.00 87.69 88 ASP A N 1
ATOM 677 C CA . ASP A 1 88 ? -16.243 14.260 18.005 1.00 87.69 88 ASP A CA 1
ATOM 678 C C . ASP A 1 88 ? -15.209 15.034 18.835 1.00 87.69 88 ASP A C 1
ATOM 680 O O . ASP A 1 88 ? -15.545 15.739 19.791 1.00 87.69 88 ASP A O 1
ATOM 684 N N . VAL A 1 89 ? -13.946 14.938 18.431 1.00 87.31 89 VAL A N 1
ATOM 685 C CA . VAL A 1 89 ? -12.841 15.749 18.952 1.00 87.31 89 VAL A CA 1
ATOM 686 C C . VAL A 1 89 ? -12.837 17.137 18.304 1.00 87.31 89 VAL A C 1
ATOM 688 O O . VAL A 1 89 ? -12.489 18.128 18.958 1.00 87.31 89 VAL A O 1
ATOM 691 N N . PHE A 1 90 ? -13.233 17.243 17.033 1.00 83.81 90 PHE A N 1
ATOM 692 C CA . PHE A 1 90 ? -13.228 18.513 16.314 1.00 83.81 90 PHE A CA 1
ATOM 693 C C . PHE A 1 90 ? -14.489 19.329 16.611 1.00 83.81 90 PHE A C 1
ATOM 695 O O . PHE A 1 90 ? -15.614 18.921 16.352 1.00 83.81 90 PHE A O 1
ATOM 702 N N . LYS A 1 91 ? -14.299 20.547 17.131 1.00 76.69 91 LYS A N 1
ATOM 703 C CA . LYS A 1 91 ? -15.403 21.454 17.504 1.00 76.69 91 LYS A CA 1
ATOM 704 C C . LYS A 1 91 ? -16.056 22.166 16.315 1.00 76.69 91 LYS A C 1
ATOM 706 O O . LYS A 1 91 ? -17.115 22.762 16.473 1.00 76.69 91 LYS A O 1
ATOM 711 N N . SER A 1 92 ? -15.396 22.160 15.161 1.00 69.88 92 SER A N 1
ATOM 712 C CA . SER A 1 92 ? -15.794 22.892 13.955 1.00 69.88 92 SER A CA 1
ATOM 713 C C . SER A 1 92 ? -15.658 22.033 12.699 1.00 69.88 92 SER A C 1
ATOM 715 O O . SER A 1 92 ? -15.320 22.556 11.637 1.00 69.88 92 SER A O 1
ATOM 717 N N . ALA A 1 93 ? -15.846 20.715 12.819 1.00 66.38 93 ALA A N 1
ATOM 718 C CA . ALA A 1 93 ? -15.936 19.868 11.637 1.00 66.38 93 ALA A CA 1
ATOM 719 C C . ALA A 1 93 ? -17.069 20.387 10.741 1.00 66.38 93 ALA A C 1
ATOM 721 O O . ALA A 1 93 ? -18.127 20.788 11.241 1.00 66.38 93 ALA A O 1
ATOM 722 N N . LEU A 1 94 ? -16.833 20.416 9.427 1.00 63.00 94 LEU A N 1
ATOM 723 C CA . LEU A 1 94 ? -17.887 20.772 8.487 1.00 63.00 94 LEU A CA 1
ATOM 724 C C . LEU A 1 94 ? -19.041 19.783 8.687 1.00 63.00 94 LEU A C 1
ATOM 726 O O . LEU A 1 94 ? -18.804 18.571 8.698 1.00 63.00 94 LEU A O 1
ATOM 730 N N . PRO A 1 95 ? -20.280 20.262 8.887 1.00 61.38 95 PRO A N 1
ATOM 731 C CA . PRO A 1 95 ? -21.418 19.375 9.008 1.00 61.38 95 PRO A CA 1
ATOM 732 C C . PRO A 1 95 ? -21.517 18.512 7.740 1.00 61.38 95 PRO A C 1
ATOM 734 O O . PRO A 1 95 ? -21.191 18.995 6.653 1.00 61.38 95 PRO A O 1
ATOM 737 N N . PRO A 1 96 ? -22.013 17.264 7.824 1.00 57.09 96 PRO A N 1
ATOM 738 C CA . PRO A 1 96 ? -22.132 16.376 6.662 1.00 57.09 96 PRO A CA 1
ATOM 739 C C . PRO A 1 96 ? -22.883 17.003 5.473 1.00 57.09 96 PRO A C 1
ATOM 741 O O . PRO A 1 96 ? -22.656 16.632 4.324 1.00 57.09 96 PRO A O 1
ATOM 744 N N . SER A 1 97 ? -23.747 17.988 5.743 1.00 58.84 97 SER A N 1
ATOM 745 C CA . SER A 1 97 ? -24.483 18.781 4.755 1.00 58.84 97 SER A CA 1
ATOM 746 C C . SER A 1 97 ? -23.647 19.810 3.976 1.00 58.84 97 SER A C 1
ATOM 748 O O . SER A 1 97 ? -24.139 20.294 2.963 1.00 58.84 97 SER A O 1
ATOM 750 N N . GLN A 1 98 ? -22.422 20.134 4.407 1.00 56.03 98 GLN A N 1
ATOM 751 C CA . GLN A 1 98 ? -21.486 21.071 3.756 1.00 56.03 98 GLN A CA 1
ATOM 752 C C . GLN A 1 98 ? -20.354 20.352 2.999 1.00 56.03 98 GLN A C 1
ATOM 754 O O . GLN A 1 98 ? -19.223 20.821 2.912 1.00 56.03 98 GLN A O 1
ATOM 759 N N . THR A 1 99 ? -20.639 19.168 2.459 1.00 56.00 99 THR A N 1
ATOM 760 C CA . THR A 1 99 ? -19.678 18.378 1.669 1.00 56.00 99 THR A CA 1
ATOM 761 C C . THR A 1 99 ? -19.796 18.621 0.163 1.00 56.00 99 THR A C 1
ATOM 763 O O . THR A 1 99 ? -19.156 17.930 -0.631 1.00 56.00 99 THR A O 1
ATOM 766 N N . THR A 1 100 ? -20.600 19.600 -0.268 1.00 54.00 100 THR A N 1
ATOM 767 C CA . THR A 1 100 ? -20.702 19.937 -1.691 1.00 54.00 100 THR A CA 1
ATOM 768 C C . THR A 1 100 ? -19.644 20.967 -2.081 1.00 54.00 100 THR A C 1
ATOM 770 O O . THR A 1 100 ? -19.316 21.861 -1.312 1.00 54.00 100 THR A O 1
ATOM 773 N N . LEU A 1 101 ? -19.137 20.884 -3.317 1.00 50.56 101 LEU A N 1
ATOM 774 C CA . LEU A 1 101 ? -18.166 21.826 -3.911 1.00 50.56 101 LEU A CA 1
ATOM 775 C C . LEU A 1 101 ? -18.540 23.317 -3.766 1.00 50.56 101 LEU A C 1
ATOM 777 O O . LEU A 1 101 ? -17.681 24.174 -3.933 1.00 50.56 101 LEU A O 1
ATOM 781 N N . LYS A 1 102 ? -19.810 23.635 -3.485 1.00 54.84 102 LYS A N 1
ATOM 782 C CA . LYS A 1 102 ? -20.291 25.007 -3.279 1.00 54.84 102 LYS A CA 1
ATOM 783 C C . LYS A 1 102 ? -19.883 25.598 -1.929 1.00 54.84 102 LYS A C 1
ATOM 785 O O . LYS A 1 102 ? -19.863 26.815 -1.815 1.00 54.84 102 LYS A O 1
ATOM 790 N N . ASP A 1 103 ? -19.555 24.755 -0.954 1.00 53.66 103 ASP A N 1
ATOM 791 C CA . ASP A 1 103 ? -19.253 25.157 0.423 1.00 53.66 103 ASP A CA 1
ATOM 792 C C . ASP A 1 103 ? -17.743 25.369 0.666 1.00 53.66 103 ASP A C 1
ATOM 794 O O . ASP A 1 103 ? -17.339 25.769 1.754 1.00 53.66 103 ASP A O 1
ATOM 798 N N . PHE A 1 104 ? -16.908 25.116 -0.352 1.00 47.94 104 PHE A N 1
ATOM 799 C CA . PHE A 1 104 ? -15.443 25.239 -0.308 1.00 47.94 104 PHE A CA 1
ATOM 800 C C . PHE A 1 104 ? -14.883 26.422 -1.126 1.00 47.94 104 PHE A C 1
ATOM 802 O O . PHE A 1 104 ? -13.672 26.482 -1.341 1.00 47.94 104 PHE A O 1
ATOM 809 N N . ASN A 1 105 ? -15.743 27.350 -1.564 1.00 49.38 105 ASN A N 1
ATOM 810 C CA . ASN A 1 105 ? -15.359 28.603 -2.232 1.00 49.38 105 ASN A CA 1
ATOM 811 C C . ASN A 1 105 ? -15.636 29.819 -1.348 1.00 49.38 105 ASN A C 1
ATOM 813 O O . ASN A 1 105 ? -16.800 29.965 -0.913 1.00 49.38 105 ASN A O 1
#

Mean predicted aligned error: 6.14 Å

Solvent-accessible surface area (backbone atoms only — not comparable to full-atom values): 6424 Å² total; per-residue (Å²): 113,96,86,62,54,70,83,82,37,48,72,60,61,69,48,46,62,60,53,48,52,63,41,64,41,86,97,64,52,60,71,60,35,49,52,47,53,54,51,50,54,5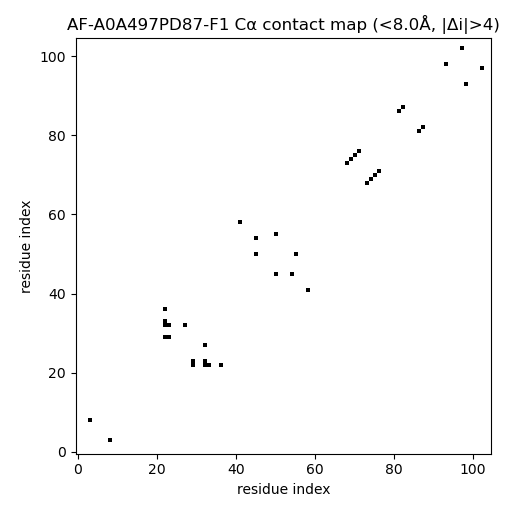1,47,54,54,34,70,74,70,52,86,47,72,69,54,52,53,51,52,54,51,53,52,52,53,51,52,49,50,46,40,65,70,61,44,44,62,54,48,56,53,45,30,74,74,74,52,71,90,64,93,76,64,74,55,86,88,56,75,50,83,78,67,80,111

Radius of gyration: 18.96 Å; Cα contacts (8 Å, |Δi|>4): 20; chains: 1; bounding box: 42×47×40 Å